Protein AF-D8G149-F1 (afdb_monomer_lite)

Foldseek 3Di:
DDDDDDDPDDDDPPDDPPPDPDDPDDDDDDDDDPPVVVVVLVVVCVVVVHDSVVVVLVVVQVVCVVVVHHSPD

pLDDT: mean 81.77, std 19.65, range [41.59, 98.31]

Secondary structure (DSSP, 8-state):
----------------------------------HHHHHHHHHHHHHTT--HHHHHHHHHHHHHHHTT-----

Radius of gyration: 27.24 Å; chains: 1; bounding box: 65×68×48 Å

Sequence (73 aa):
MSDLTLSKGTTVVQANSSATEAEPKRRGQTLRLDEGAWKQLKHLATDLGKPSHDLLIEAVNDLFKKYGKPPIA

Structure (mmCIF, N/CA/C/O backbone):
data_AF-D8G149-F1
#
_entry.id   AF-D8G149-F1
#
loop_
_atom_site.group_PDB
_atom_site.id
_atom_site.type_symbol
_atom_site.label_atom_id
_atom_site.label_alt_id
_atom_site.label_comp_id
_atom_site.label_asym_id
_atom_site.label_entity_id
_atom_site.label_seq_id
_atom_site.pdbx_PDB_ins_code
_atom_site.Cartn_x
_atom_site.Cartn_y
_atom_site.Cartn_z
_atom_site.occupancy
_atom_site.B_iso_or_equiv
_atom_site.auth_seq_id
_atom_site.auth_comp_id
_atom_site.auth_asym_id
_atom_site.auth_atom_id
_atom_site.pdbx_PDB_model_num
ATOM 1 N N . MET A 1 1 ? 48.827 54.219 36.791 1.00 45.91 1 MET A N 1
ATOM 2 C CA . MET A 1 1 ? 48.808 53.290 35.642 1.00 45.91 1 MET A CA 1
ATOM 3 C C . MET A 1 1 ? 48.345 51.940 36.158 1.00 45.91 1 MET A C 1
ATOM 5 O O . MET A 1 1 ? 48.750 51.607 37.265 1.00 45.91 1 MET A O 1
ATOM 9 N N . SER A 1 2 ? 47.527 51.235 35.365 1.00 43.44 2 SER A N 1
ATOM 10 C CA . SER A 1 2 ? 46.872 49.938 35.656 1.00 43.44 2 SER A CA 1
ATOM 11 C C . SER A 1 2 ? 45.577 50.087 36.475 1.00 43.44 2 SER A C 1
ATOM 13 O O . SER A 1 2 ? 45.559 50.834 37.442 1.00 43.44 2 SER A O 1
ATOM 15 N N . ASP A 1 3 ? 44.435 49.491 36.136 1.00 41.59 3 ASP A N 1
ATOM 16 C CA . ASP A 1 3 ? 44.174 48.281 35.352 1.00 41.59 3 ASP A CA 1
ATOM 17 C C . ASP A 1 3 ? 42.775 48.384 34.698 1.00 41.59 3 ASP A C 1
ATOM 19 O O . ASP A 1 3 ? 41.807 48.787 35.344 1.00 41.59 3 ASP A O 1
ATOM 23 N N . LEU A 1 4 ? 42.684 48.099 33.395 1.00 54.50 4 LEU A N 1
ATOM 24 C CA . LEU A 1 4 ? 41.463 48.191 32.590 1.00 54.50 4 LEU A CA 1
ATOM 25 C C . LEU A 1 4 ? 40.701 46.861 32.694 1.00 54.50 4 LEU A C 1
ATOM 27 O O . LEU A 1 4 ? 41.052 45.886 32.030 1.00 54.50 4 LEU A O 1
ATOM 31 N N . THR A 1 5 ? 39.650 46.809 33.512 1.00 55.38 5 THR A N 1
ATOM 32 C CA . THR A 1 5 ? 38.849 45.593 33.695 1.00 55.38 5 THR A CA 1
ATOM 33 C C . THR A 1 5 ? 37.926 45.354 32.494 1.00 55.38 5 THR A C 1
ATOM 35 O O . THR A 1 5 ? 36.911 46.018 32.283 1.00 55.38 5 THR A O 1
ATOM 38 N N . LEU A 1 6 ? 38.294 44.371 31.671 1.00 51.62 6 LEU A N 1
ATOM 39 C CA . LEU A 1 6 ? 37.536 43.925 30.504 1.00 51.62 6 LEU A CA 1
ATOM 40 C C . LEU A 1 6 ? 36.340 43.057 30.945 1.00 51.62 6 LEU A C 1
ATOM 42 O O . LEU A 1 6 ? 36.462 41.842 31.107 1.00 51.62 6 LEU A O 1
ATOM 46 N N . SER A 1 7 ? 35.168 43.671 31.134 1.00 52.69 7 SER A N 1
ATOM 47 C CA . SER A 1 7 ? 33.904 42.943 31.339 1.00 52.69 7 SER A CA 1
ATOM 48 C C . SER A 1 7 ? 33.471 42.239 30.049 1.00 52.69 7 SER A C 1
ATOM 50 O O . SER A 1 7 ? 32.886 42.846 29.153 1.00 52.69 7 SER A O 1
ATOM 52 N N . LYS A 1 8 ? 33.737 40.931 29.951 1.00 57.94 8 LYS A N 1
ATOM 53 C CA . LYS A 1 8 ? 33.123 40.045 28.950 1.00 57.94 8 LYS A CA 1
ATOM 54 C C . LYS A 1 8 ? 31.640 39.858 29.288 1.00 57.94 8 LYS A C 1
ATOM 56 O O . LYS A 1 8 ? 31.279 38.996 30.086 1.00 57.94 8 LYS A O 1
ATOM 61 N N . GLY A 1 9 ? 30.784 40.668 28.669 1.00 52.00 9 GLY A N 1
ATOM 62 C CA . GLY A 1 9 ? 29.340 40.456 28.667 1.00 52.00 9 GLY A CA 1
ATOM 63 C C . GLY A 1 9 ? 29.005 39.141 27.966 1.00 52.00 9 GLY A C 1
ATOM 64 O O . GLY A 1 9 ? 29.205 39.006 26.763 1.00 52.00 9 GLY A O 1
ATOM 65 N N . THR A 1 10 ? 28.523 38.158 28.723 1.00 54.78 10 THR A N 1
ATOM 66 C CA . THR A 1 10 ? 27.932 36.939 28.163 1.00 54.78 10 THR A CA 1
ATOM 67 C C . THR A 1 10 ? 26.458 37.220 27.911 1.00 54.78 10 THR A C 1
ATOM 69 O O . THR A 1 10 ? 25.661 37.267 28.844 1.00 54.78 10 THR A O 1
ATOM 72 N N . THR A 1 11 ? 26.089 37.449 26.654 1.00 55.28 11 THR A N 1
ATOM 73 C CA . THR A 1 11 ? 24.684 37.518 26.247 1.00 55.28 11 THR A CA 1
ATOM 74 C C . THR A 1 11 ? 24.127 36.098 26.230 1.00 55.28 11 THR A C 1
ATOM 76 O O . THR A 1 11 ? 24.469 35.297 25.362 1.00 55.28 11 THR A O 1
ATOM 79 N N . VAL A 1 12 ? 23.289 35.762 27.211 1.00 55.44 12 VAL A N 1
ATOM 80 C CA . VAL A 1 12 ? 22.530 34.507 27.215 1.00 55.44 12 VAL A CA 1
ATOM 81 C C . VAL A 1 12 ? 21.439 34.635 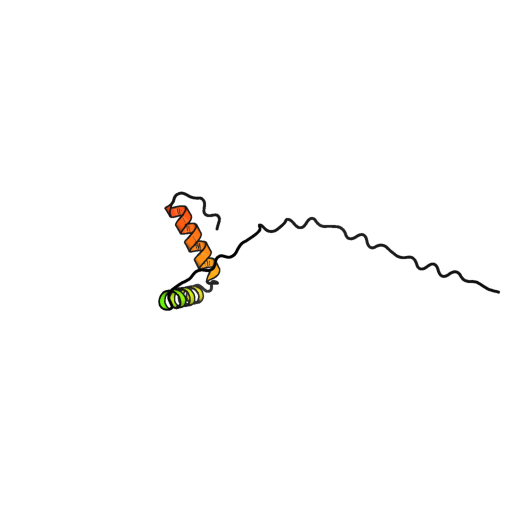26.156 1.00 55.44 12 VAL A C 1
ATOM 83 O O . VAL A 1 12 ? 20.455 35.345 26.349 1.00 55.44 12 VAL A O 1
ATOM 86 N N . VAL A 1 13 ? 21.629 33.984 25.010 1.00 60.28 13 VAL A N 1
ATOM 87 C CA . VAL A 1 13 ? 20.580 33.870 23.994 1.00 60.28 13 VAL A CA 1
ATOM 88 C C . VAL A 1 13 ? 19.542 32.888 24.530 1.00 60.28 13 VAL A C 1
ATOM 90 O O . VAL A 1 13 ? 19.748 31.675 24.530 1.00 60.28 13 VAL A O 1
ATOM 93 N N . GLN A 1 14 ? 18.445 33.435 25.047 1.00 55.00 14 GLN A N 1
ATOM 94 C CA . GLN A 1 14 ? 17.274 32.688 25.484 1.00 55.00 14 GLN A CA 1
ATOM 95 C C . GLN A 1 14 ? 16.652 32.000 24.264 1.00 55.00 14 GLN A C 1
ATOM 97 O O . GLN A 1 14 ? 16.025 32.642 23.422 1.00 55.00 14 GLN A O 1
ATOM 102 N N . ALA A 1 15 ? 16.868 30.691 24.144 1.00 53.25 15 ALA A N 1
ATOM 103 C CA . ALA A 1 15 ? 16.221 29.880 23.127 1.00 53.25 15 ALA A CA 1
ATOM 104 C C . ALA A 1 15 ? 14.714 29.833 23.422 1.00 53.25 15 ALA A C 1
ATOM 106 O O . ALA A 1 15 ? 14.279 29.236 24.407 1.00 53.25 15 ALA A O 1
ATOM 107 N N . ASN A 1 16 ? 13.918 30.486 22.575 1.00 50.75 16 ASN A N 1
ATOM 108 C CA . ASN A 1 16 ? 12.471 30.317 22.557 1.00 50.75 16 ASN A CA 1
ATOM 109 C C . ASN A 1 16 ? 12.157 28.869 22.158 1.00 50.75 16 ASN A C 1
ATOM 111 O O . ASN A 1 16 ? 12.257 28.500 20.987 1.00 50.75 16 ASN A O 1
ATOM 115 N N . SER A 1 17 ? 11.769 28.055 23.135 1.00 53.22 17 SER A N 1
ATOM 116 C CA . SER A 1 17 ? 11.207 26.725 22.914 1.00 53.22 17 SER A CA 1
ATOM 117 C C . S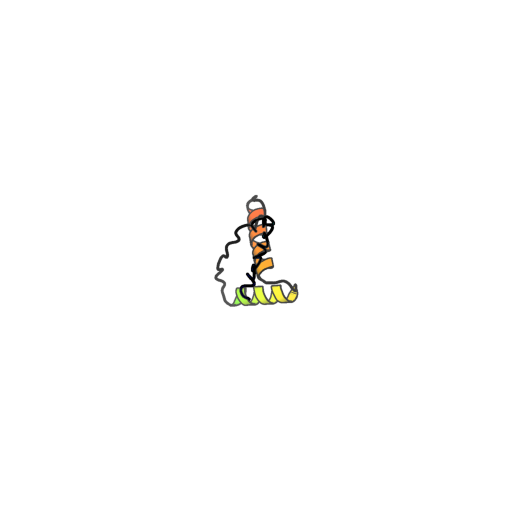ER A 1 17 ? 9.857 26.864 22.213 1.00 53.22 17 SER A C 1
ATOM 119 O O . SER A 1 17 ? 8.824 27.043 22.853 1.00 53.22 17 SER A O 1
ATOM 121 N N . SER A 1 18 ? 9.864 26.802 20.883 1.00 49.94 18 SER A N 1
ATOM 122 C CA . SER A 1 18 ? 8.646 26.535 20.121 1.00 49.94 18 SER A CA 1
ATOM 123 C C . SER A 1 18 ? 8.268 25.085 20.401 1.00 49.94 18 SER A C 1
ATOM 125 O O . SER A 1 18 ? 9.061 24.184 20.138 1.00 49.94 18 SER A O 1
ATOM 127 N N . ALA A 1 19 ? 7.110 24.872 21.024 1.00 49.84 19 ALA A N 1
ATOM 128 C CA . ALA A 1 19 ? 6.593 23.549 21.328 1.00 49.84 19 ALA A CA 1
ATOM 129 C C . ALA A 1 19 ? 6.453 22.749 20.026 1.00 49.84 19 ALA A C 1
ATOM 131 O O . ALA A 1 19 ? 5.549 22.989 19.230 1.00 49.84 19 ALA A O 1
ATOM 132 N N . THR A 1 20 ? 7.380 21.822 19.799 1.00 56.78 20 THR A N 1
ATOM 133 C CA . THR A 1 20 ? 7.273 20.814 18.752 1.00 56.78 20 THR A CA 1
ATOM 134 C C . THR A 1 20 ? 6.075 19.938 19.105 1.00 56.78 20 THR A C 1
ATOM 136 O O . THR A 1 20 ? 6.161 19.134 20.034 1.00 56.78 20 THR A O 1
ATOM 139 N N . GLU A 1 21 ? 4.945 20.111 18.413 1.00 60.53 21 GLU A N 1
ATOM 140 C CA . GLU A 1 21 ? 3.885 19.102 18.403 1.00 60.53 21 GLU A CA 1
ATOM 141 C C . GLU A 1 21 ? 4.545 17.769 18.048 1.00 60.53 21 GLU A C 1
ATOM 143 O O . GLU A 1 21 ? 5.145 17.610 16.984 1.00 60.53 21 GLU A O 1
ATOM 148 N N . ALA A 1 22 ? 4.549 16.846 19.006 1.00 61.09 22 ALA A N 1
ATOM 149 C CA . ALA A 1 22 ? 5.213 15.571 18.840 1.00 61.09 22 ALA A CA 1
ATOM 150 C C . ALA A 1 22 ? 4.508 14.809 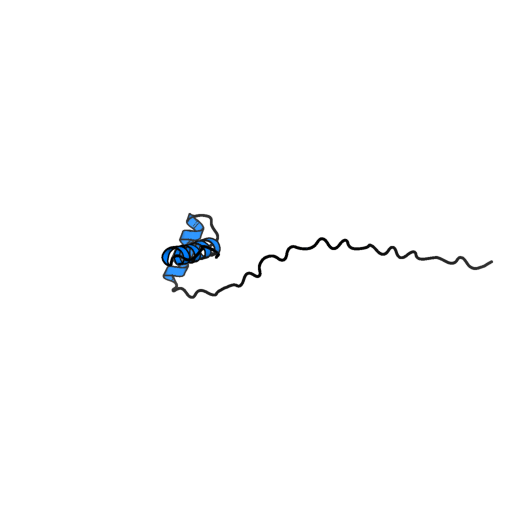17.713 1.00 61.09 22 ALA A C 1
ATOM 152 O O . ALA A 1 22 ? 3.357 14.400 17.873 1.00 61.09 22 ALA A O 1
ATOM 153 N N . GLU A 1 23 ? 5.199 14.621 16.582 1.00 66.38 23 GLU A N 1
ATOM 154 C CA . GLU A 1 23 ? 4.738 13.738 15.511 1.00 66.38 23 GLU A CA 1
ATOM 155 C C . GLU A 1 23 ? 4.278 12.403 16.124 1.00 66.38 23 GLU A C 1
ATOM 157 O O . GLU A 1 23 ? 4.977 11.845 16.986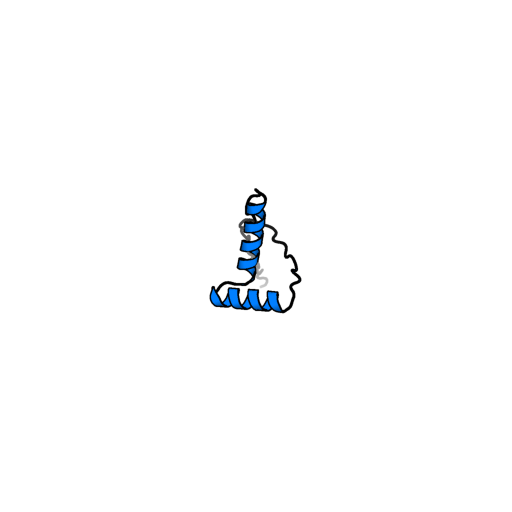 1.00 66.38 23 GLU A O 1
ATOM 162 N N . PRO A 1 24 ? 3.109 11.875 15.718 1.00 73.44 24 PRO A N 1
ATOM 163 C CA . PRO A 1 24 ? 2.592 10.634 16.269 1.00 73.44 24 PRO A CA 1
ATOM 164 C C . PRO A 1 24 ? 3.645 9.537 16.120 1.00 73.44 24 PRO A C 1
ATOM 166 O O . PRO A 1 24 ? 4.262 9.379 15.066 1.00 73.44 24 PRO A O 1
ATOM 169 N N . LYS A 1 25 ? 3.876 8.779 17.196 1.00 83.06 25 LYS A N 1
ATOM 170 C CA . LYS A 1 25 ? 4.927 7.757 17.254 1.00 83.06 25 LYS A CA 1
ATOM 171 C C . LYS A 1 25 ? 4.625 6.618 16.273 1.00 83.06 25 LYS A C 1
ATOM 173 O O . LYS A 1 25 ? 4.016 5.617 16.649 1.00 83.06 25 LYS A O 1
ATOM 178 N N . ARG A 1 26 ? 5.072 6.759 15.024 1.00 81.94 26 ARG A N 1
ATOM 179 C CA . ARG A 1 26 ? 4.951 5.733 13.981 1.00 81.94 26 ARG A CA 1
ATOM 180 C C . ARG A 1 26 ? 5.881 4.561 14.303 1.00 81.94 26 ARG A C 1
ATOM 182 O O . ARG A 1 26 ? 7.030 4.752 14.699 1.00 81.94 26 ARG A O 1
ATOM 189 N N . ARG A 1 27 ? 5.382 3.333 14.151 1.00 87.25 27 ARG A N 1
ATOM 190 C CA . ARG A 1 27 ? 6.174 2.101 14.283 1.00 87.25 27 ARG A CA 1
ATOM 191 C C . ARG A 1 27 ? 6.142 1.352 12.960 1.00 87.25 27 ARG A C 1
ATOM 193 O O . ARG A 1 27 ? 5.088 1.238 12.349 1.00 87.25 27 ARG A O 1
ATOM 200 N N . GLY A 1 28 ? 7.295 0.840 12.540 1.00 87.94 28 GLY A N 1
ATOM 201 C CA . GLY A 1 28 ? 7.396 0.007 11.346 1.00 87.94 28 GLY A CA 1
ATOM 202 C C . GLY A 1 28 ? 6.987 -1.438 11.622 1.00 87.94 28 GLY A C 1
ATOM 203 O O . GLY A 1 28 ? 7.203 -1.957 12.718 1.00 87.94 28 GLY A O 1
ATOM 204 N N . GLN A 1 29 ? 6.453 -2.101 10.600 1.00 87.69 29 GLN A N 1
ATOM 205 C CA . GLN A 1 29 ? 6.227 -3.541 10.585 1.00 87.69 29 GLN A CA 1
ATOM 206 C C . GLN A 1 29 ? 6.987 -4.154 9.409 1.00 87.69 29 GLN A C 1
ATOM 208 O O . GLN A 1 29 ? 6.958 -3.633 8.298 1.00 87.69 29 GLN A O 1
ATOM 213 N N . THR A 1 30 ? 7.687 -5.263 9.654 1.00 91.50 30 THR A N 1
ATOM 214 C CA . THR A 1 30 ? 8.348 -6.020 8.583 1.00 91.50 30 THR A CA 1
ATOM 215 C C . THR A 1 30 ? 7.350 -6.987 7.958 1.00 91.50 30 THR A C 1
ATOM 217 O O . THR A 1 30 ? 6.774 -7.814 8.664 1.00 91.50 30 THR A O 1
ATOM 220 N N . LEU A 1 31 ? 7.174 -6.906 6.639 1.00 91.38 31 LEU A N 1
ATOM 221 C CA . LEU A 1 31 ? 6.343 -7.820 5.861 1.00 91.38 31 LEU A CA 1
ATOM 222 C C . LEU A 1 31 ? 7.233 -8.831 5.132 1.00 91.38 31 LEU A C 1
ATOM 224 O O . LEU A 1 31 ? 8.195 -8.449 4.467 1.00 91.38 31 LEU A O 1
ATOM 228 N N . ARG A 1 32 ? 6.913 -10.120 5.260 1.00 94.69 32 ARG A N 1
ATOM 229 C CA . ARG A 1 32 ? 7.571 -11.194 4.509 1.00 94.69 32 ARG A CA 1
ATOM 230 C C . ARG A 1 32 ? 6.670 -11.579 3.345 1.00 94.69 32 ARG A C 1
ATOM 232 O O . ARG A 1 32 ? 5.568 -12.066 3.568 1.00 94.69 32 ARG A O 1
ATOM 239 N N . LEU A 1 33 ? 7.150 -11.331 2.135 1.00 94.06 33 LEU A N 1
ATOM 240 C CA . LEU A 1 33 ? 6.501 -11.707 0.884 1.00 94.06 33 LEU A CA 1
ATOM 241 C C . LEU A 1 33 ? 7.362 -12.757 0.186 1.00 94.06 33 LEU A C 1
ATOM 243 O O . LEU A 1 33 ? 8.583 -12.771 0.368 1.00 94.06 33 LEU A O 1
ATOM 247 N N . ASP A 1 34 ? 6.742 -13.618 -0.614 1.00 97.38 34 ASP A N 1
ATOM 248 C CA . ASP A 1 34 ? 7.494 -14.382 -1.602 1.00 97.38 34 ASP A CA 1
ATOM 249 C C . ASP A 1 34 ? 8.091 -13.437 -2.662 1.00 97.38 34 ASP A C 1
ATOM 251 O O . ASP A 1 34 ? 7.706 -12.269 -2.797 1.00 97.38 34 ASP A O 1
ATOM 255 N N . GLU A 1 35 ? 9.056 -13.944 -3.424 1.00 97.19 35 GLU A N 1
ATOM 256 C CA . GLU A 1 35 ? 9.769 -13.146 -4.420 1.00 97.19 35 GLU A CA 1
ATOM 257 C C . GLU A 1 35 ? 8.839 -12.597 -5.518 1.00 97.19 35 GLU A C 1
ATOM 259 O O . GLU A 1 35 ? 9.033 -11.473 -5.988 1.00 97.19 35 GLU A O 1
ATOM 264 N N . GLY A 1 36 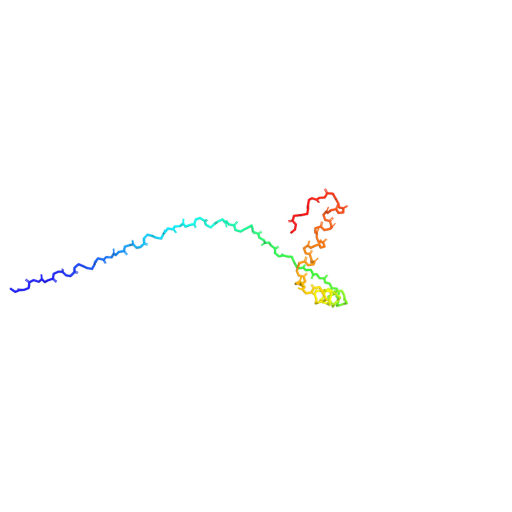? 7.816 -13.363 -5.910 1.00 98.12 36 GLY A N 1
ATOM 265 C CA . GLY A 1 36 ? 6.845 -12.967 -6.924 1.00 98.12 36 GLY A CA 1
ATOM 266 C C . GLY A 1 36 ? 5.998 -11.790 -6.452 1.00 98.12 36 GLY A C 1
ATOM 267 O O . GLY A 1 36 ? 5.950 -10.761 -7.130 1.00 98.12 36 GLY A O 1
ATOM 268 N N . ALA A 1 37 ? 5.410 -11.899 -5.260 1.00 97.12 37 ALA A N 1
ATOM 269 C CA . ALA A 1 37 ? 4.630 -10.819 -4.659 1.00 97.12 37 ALA A CA 1
ATOM 270 C C . ALA A 1 37 ? 5.475 -9.557 -4.418 1.00 97.12 37 ALA A C 1
ATOM 272 O O . ALA A 1 37 ? 5.014 -8.443 -4.673 1.00 97.12 37 ALA A O 1
ATOM 273 N N . TRP A 1 38 ? 6.736 -9.707 -3.992 1.00 96.81 38 TRP A N 1
ATOM 274 C CA . TRP A 1 38 ? 7.650 -8.572 -3.836 1.00 96.81 38 TRP A CA 1
ATOM 275 C C . TRP A 1 38 ? 7.887 -7.833 -5.160 1.00 96.81 38 TRP A C 1
ATOM 277 O O . TRP A 1 38 ? 7.789 -6.605 -5.210 1.00 96.81 38 TRP A O 1
ATOM 287 N N . LYS A 1 39 ? 8.162 -8.568 -6.247 1.00 97.81 39 LYS A N 1
ATOM 288 C CA . LYS A 1 39 ? 8.345 -7.984 -7.585 1.00 97.81 39 LYS A CA 1
ATOM 289 C C . LYS A 1 39 ? 7.072 -7.308 -8.080 1.00 97.81 39 LYS A C 1
ATOM 291 O O . LYS A 1 39 ? 7.143 -6.193 -8.585 1.00 97.81 39 LYS A O 1
ATOM 296 N N . GLN A 1 40 ? 5.915 -7.942 -7.905 1.00 98.06 40 GLN A N 1
ATOM 297 C CA . GLN A 1 40 ? 4.627 -7.361 -8.293 1.00 98.06 40 GLN A CA 1
ATOM 298 C C . GLN A 1 40 ? 4.346 -6.048 -7.558 1.00 98.06 40 GLN A C 1
ATOM 300 O O . GLN A 1 40 ? 4.002 -5.062 -8.203 1.00 98.06 40 GLN A O 1
ATOM 305 N N . LEU A 1 41 ? 4.571 -5.993 -6.241 1.00 97.50 41 LEU A N 1
ATOM 306 C CA . LEU A 1 41 ? 4.415 -4.760 -5.464 1.00 97.50 41 LEU A CA 1
ATOM 307 C C . LEU A 1 41 ? 5.345 -3.647 -5.968 1.00 97.50 41 LEU A C 1
ATOM 309 O O . LEU A 1 41 ? 4.957 -2.481 -6.002 1.00 97.50 41 LEU A O 1
ATOM 313 N N . LYS A 1 42 ? 6.580 -3.993 -6.353 1.00 97.19 42 LYS A N 1
ATOM 314 C CA . LYS A 1 42 ? 7.544 -3.025 -6.891 1.00 97.19 42 LYS A CA 1
ATOM 315 C C . LYS A 1 42 ? 7.130 -2.493 -8.255 1.00 97.19 42 LYS A C 1
ATOM 317 O O . LYS A 1 42 ? 7.159 -1.282 -8.428 1.00 97.19 42 LYS A O 1
ATOM 322 N N . HIS A 1 43 ? 6.708 -3.360 -9.172 1.00 98.31 43 HIS A N 1
ATOM 323 C CA . HIS A 1 43 ? 6.202 -2.923 -10.472 1.00 98.31 43 HIS A CA 1
ATOM 324 C C . HIS A 1 43 ? 4.974 -2.029 -10.311 1.00 98.31 43 HIS A C 1
ATOM 326 O O . HIS A 1 43 ? 4.971 -0.926 -10.837 1.00 98.31 43 HIS A O 1
ATOM 332 N N . LEU A 1 44 ? 4.009 -2.426 -9.477 1.00 98.00 44 LEU A N 1
ATOM 333 C CA . LEU A 1 44 ? 2.818 -1.617 -9.216 1.00 98.00 44 LEU A CA 1
ATOM 334 C C . LEU A 1 44 ? 3.166 -0.237 -8.636 1.00 98.00 44 LEU A C 1
ATOM 336 O O . LEU A 1 44 ? 2.596 0.775 -9.033 1.00 98.00 44 LEU A O 1
ATOM 340 N N . ALA A 1 45 ? 4.124 -0.184 -7.708 1.00 97.94 45 ALA A N 1
ATOM 341 C CA . ALA A 1 45 ? 4.630 1.072 -7.161 1.00 97.94 45 ALA A CA 1
ATOM 342 C C . ALA A 1 45 ? 5.240 1.967 -8.256 1.00 97.94 45 ALA A C 1
ATOM 344 O O . ALA A 1 45 ? 4.956 3.164 -8.302 1.00 97.94 45 ALA A O 1
ATOM 345 N N . THR A 1 46 ? 6.030 1.386 -9.164 1.00 98.06 46 THR A N 1
ATOM 346 C CA . THR A 1 46 ? 6.611 2.094 -10.311 1.00 98.06 46 THR A CA 1
ATOM 347 C C . THR A 1 46 ? 5.543 2.586 -11.285 1.00 98.06 46 THR A C 1
ATOM 349 O O . THR A 1 46 ? 5.566 3.763 -11.637 1.00 98.06 46 THR A O 1
ATOM 352 N N . ASP A 1 47 ? 4.590 1.735 -11.664 1.00 98.00 47 ASP A N 1
ATOM 353 C CA . ASP A 1 47 ? 3.516 2.062 -12.610 1.00 98.00 47 ASP A CA 1
ATOM 354 C C . ASP A 1 47 ? 2.648 3.223 -12.103 1.00 98.00 47 ASP A C 1
ATOM 356 O O . ASP A 1 47 ? 2.233 4.088 -12.872 1.00 98.00 47 ASP A O 1
ATOM 360 N N . LEU A 1 48 ? 2.408 3.269 -10.789 1.00 97.12 48 LEU A N 1
ATOM 361 C CA . LEU A 1 48 ? 1.624 4.319 -10.139 1.00 97.12 48 LEU A CA 1
ATOM 362 C C . LEU A 1 48 ? 2.449 5.556 -9.754 1.00 97.12 48 LEU A C 1
ATOM 364 O O . LEU A 1 48 ? 1.874 6.540 -9.291 1.00 97.12 48 LEU A O 1
ATOM 368 N N . GLY A 1 49 ? 3.779 5.512 -9.890 1.00 97.19 49 GLY A N 1
ATOM 369 C CA . GLY A 1 49 ? 4.669 6.580 -9.430 1.00 97.19 49 GLY A CA 1
ATOM 370 C C . GLY A 1 49 ? 4.599 6.826 -7.917 1.00 97.19 49 GLY A C 1
ATOM 371 O O . GLY A 1 49 ? 4.805 7.951 -7.466 1.00 97.19 49 GLY A O 1
ATOM 372 N N . LYS A 1 50 ? 4.283 5.791 -7.128 1.00 96.00 50 LYS A N 1
ATOM 373 C CA . LYS A 1 50 ? 4.108 5.866 -5.669 1.00 96.00 50 LYS A CA 1
ATOM 374 C C . LYS A 1 50 ? 5.155 5.022 -4.944 1.00 96.00 50 LYS A C 1
ATOM 376 O O . LYS A 1 50 ? 5.580 3.988 -5.459 1.00 96.00 50 LYS A O 1
ATOM 381 N N . PRO A 1 51 ? 5.566 5.385 -3.721 1.00 96.12 51 PRO A N 1
ATOM 382 C CA . PRO A 1 51 ? 6.398 4.500 -2.921 1.00 96.12 51 PRO A CA 1
ATOM 383 C C . PRO A 1 51 ? 5.602 3.245 -2.532 1.00 96.12 51 PRO A C 1
ATOM 385 O O . PRO A 1 51 ? 4.422 3.313 -2.196 1.00 96.12 51 PRO A O 1
ATOM 388 N N . SER A 1 52 ? 6.263 2.081 -2.501 1.00 94.94 52 SER A N 1
ATOM 389 C CA . SER A 1 52 ? 5.617 0.817 -2.099 1.00 94.94 52 SER A CA 1
ATOM 390 C C . SER A 1 52 ? 4.984 0.890 -0.703 1.00 94.94 52 SER A C 1
ATOM 392 O O . SER A 1 52 ? 4.056 0.146 -0.414 1.00 94.94 52 SER A O 1
ATOM 394 N N . HIS A 1 53 ? 5.498 1.765 0.165 1.00 93.31 53 HIS A N 1
ATOM 395 C CA . HIS A 1 53 ? 4.970 1.970 1.509 1.00 93.31 53 HIS A CA 1
ATOM 396 C C . HIS A 1 53 ? 3.536 2.517 1.498 1.00 93.31 53 HIS A C 1
ATOM 398 O O . HIS A 1 53 ? 2.708 2.017 2.252 1.00 93.31 53 HIS A O 1
ATOM 404 N N . ASP A 1 54 ? 3.213 3.447 0.598 1.00 95.19 54 ASP A N 1
ATOM 405 C CA . ASP A 1 54 ? 1.869 4.030 0.509 1.00 95.19 54 ASP A CA 1
ATOM 406 C C . ASP A 1 54 ? 0.841 2.987 0.065 1.00 95.19 54 ASP A C 1
ATOM 408 O O . ASP A 1 54 ? -0.267 2.947 0.589 1.00 95.19 54 ASP A O 1
ATOM 412 N N . LEU A 1 55 ? 1.234 2.077 -0.833 1.00 96.31 55 LEU A N 1
ATOM 413 C CA . LEU A 1 55 ? 0.392 0.947 -1.242 1.00 96.31 55 LEU A CA 1
ATOM 414 C C . LEU A 1 55 ? 0.132 -0.025 -0.084 1.00 96.31 55 LEU A C 1
ATOM 416 O O . LEU A 1 55 ? -0.945 -0.606 0.019 1.00 96.31 55 LEU A O 1
ATOM 420 N N . LEU A 1 56 ? 1.110 -0.207 0.806 1.00 95.75 56 LEU A N 1
ATOM 421 C CA . LEU A 1 56 ? 0.931 -1.027 2.004 1.00 95.75 56 LEU A CA 1
ATOM 422 C C . LEU A 1 56 ? -0.001 -0.344 3.010 1.00 95.75 56 LEU A C 1
ATOM 424 O O . LEU A 1 56 ? -0.850 -1.019 3.586 1.00 95.75 56 LEU A O 1
ATOM 428 N N . ILE A 1 57 ? 0.116 0.974 3.195 1.00 95.44 57 ILE A N 1
ATOM 429 C CA . ILE A 1 57 ? -0.815 1.757 4.022 1.00 95.44 57 ILE A CA 1
ATOM 430 C C . ILE A 1 57 ? -2.239 1.645 3.461 1.00 95.44 57 ILE A C 1
ATOM 432 O O . ILE A 1 57 ? -3.181 1.385 4.210 1.00 95.44 57 ILE A O 1
ATOM 436 N N . GLU A 1 58 ? -2.395 1.773 2.142 1.00 96.19 58 GLU A N 1
ATOM 437 C CA . GLU A 1 58 ? -3.671 1.594 1.444 1.00 96.19 58 GLU A CA 1
ATOM 438 C C . GLU A 1 58 ? -4.261 0.203 1.714 1.00 96.19 58 GLU A C 1
ATOM 440 O O . GLU A 1 58 ? -5.390 0.096 2.195 1.00 96.19 58 GLU A O 1
ATOM 445 N N . ALA A 1 59 ? -3.467 -0.857 1.535 1.00 95.94 59 ALA A N 1
ATOM 446 C CA . ALA A 1 59 ? -3.893 -2.230 1.790 1.00 95.94 59 ALA A CA 1
ATOM 447 C C . ALA A 1 59 ? -4.313 -2.472 3.254 1.00 95.94 59 ALA A C 1
ATOM 449 O O . ALA A 1 59 ? -5.292 -3.178 3.509 1.00 95.94 59 ALA A O 1
ATOM 450 N N . VAL A 1 60 ? -3.609 -1.885 4.230 1.00 96.38 60 VAL A N 1
ATOM 451 C CA . VAL A 1 60 ? -3.984 -1.986 5.654 1.00 96.38 60 VAL A CA 1
ATOM 452 C C . VAL A 1 60 ? -5.291 -1.239 5.926 1.00 96.38 60 VAL A C 1
ATOM 454 O O . VAL A 1 60 ? -6.168 -1.761 6.617 1.00 96.38 60 VAL A O 1
ATOM 457 N N . ASN A 1 61 ? -5.464 -0.047 5.357 1.00 97.44 61 ASN A N 1
ATOM 458 C CA . ASN A 1 61 ? -6.699 0.718 5.500 1.00 97.44 61 ASN A CA 1
ATOM 459 C C . ASN A 1 61 ? -7.896 0.003 4.858 1.00 97.44 61 ASN A C 1
ATOM 461 O O . ASN A 1 61 ? -8.983 -0.019 5.439 1.00 97.44 61 ASN A O 1
ATOM 465 N N . ASP A 1 62 ? -7.707 -0.646 3.712 1.00 97.62 62 ASP A N 1
ATOM 466 C CA . ASP A 1 62 ? -8.748 -1.453 3.074 1.00 97.62 62 ASP A CA 1
ATOM 467 C C . ASP A 1 62 ? -9.076 -2.718 3.871 1.00 97.62 62 ASP A C 1
ATOM 469 O O . ASP A 1 62 ? -10.247 -3.103 3.973 1.00 97.62 62 ASP A O 1
ATOM 473 N N . LEU A 1 63 ? -8.082 -3.313 4.537 1.00 97.56 63 LEU A N 1
ATOM 474 C CA . LEU A 1 63 ? -8.316 -4.376 5.510 1.00 97.56 63 LEU A CA 1
ATOM 475 C C . LEU A 1 63 ? -9.189 -3.873 6.668 1.00 97.56 63 LEU A C 1
ATOM 477 O O . LEU A 1 63 ? -10.158 -4.537 7.030 1.00 97.56 63 LEU A O 1
ATOM 481 N N . PHE A 1 64 ? -8.912 -2.694 7.230 1.00 97.94 64 PHE A N 1
ATOM 482 C CA . PHE A 1 64 ? -9.746 -2.118 8.289 1.00 97.94 64 PHE A CA 1
ATOM 483 C C . PHE A 1 64 ? -11.184 -1.888 7.832 1.00 97.94 64 PHE A C 1
ATOM 485 O O . PHE A 1 64 ? -12.104 -2.355 8.509 1.00 97.94 64 PHE A O 1
ATOM 492 N N . LYS A 1 65 ? -11.388 -1.286 6.655 1.00 97.75 65 LYS A N 1
ATOM 493 C CA . LYS A 1 65 ? -12.726 -1.096 6.075 1.00 97.75 65 LYS A CA 1
ATOM 494 C C . LYS A 1 65 ? -13.473 -2.421 5.922 1.00 97.75 65 LYS A C 1
ATOM 496 O O . LYS A 1 65 ? -14.629 -2.513 6.329 1.00 97.75 65 LYS A O 1
ATOM 501 N N . LYS A 1 66 ? -12.808 -3.467 5.412 1.00 97.88 66 LYS A N 1
ATOM 502 C CA . LYS A 1 66 ? -13.385 -4.814 5.248 1.00 97.88 66 LYS A CA 1
ATOM 503 C C . LYS A 1 66 ? -13.923 -5.396 6.560 1.00 97.88 66 LYS A C 1
ATOM 505 O O . LYS A 1 66 ? -14.898 -6.139 6.539 1.00 97.88 66 LYS A O 1
ATOM 510 N N . TYR A 1 67 ? -13.310 -5.051 7.691 1.00 98.06 67 TYR A N 1
ATOM 511 C CA . TYR A 1 67 ? -13.723 -5.494 9.026 1.00 98.06 67 TYR A CA 1
ATOM 512 C C . TYR A 1 67 ? -14.505 -4.432 9.822 1.00 98.06 67 TYR A C 1
ATOM 514 O O . TYR A 1 67 ? -14.666 -4.582 11.034 1.00 98.06 67 TYR A O 1
ATOM 522 N N . GLY A 1 68 ? -14.983 -3.359 9.180 1.00 96.75 68 GLY A N 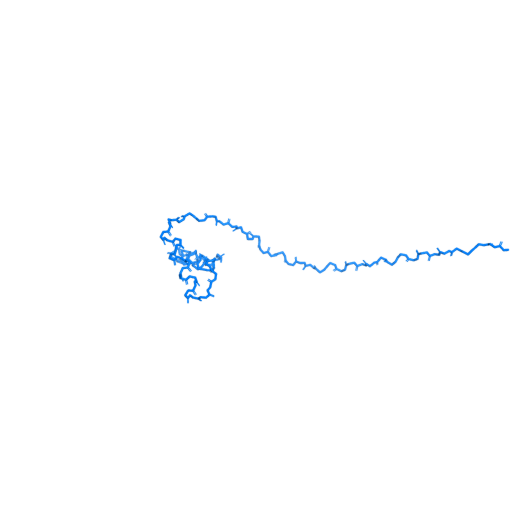1
ATOM 523 C CA . GLY A 1 68 ? -15.765 -2.304 9.839 1.00 96.75 68 GLY A CA 1
ATOM 524 C C . GLY A 1 68 ? -14.966 -1.461 10.841 1.00 96.75 68 GLY A C 1
ATOM 525 O O . GLY A 1 68 ? -15.536 -0.900 11.775 1.00 96.75 68 GLY A O 1
ATOM 526 N N . LYS A 1 69 ? -13.641 -1.396 10.684 1.00 96.75 69 LYS A N 1
ATOM 527 C CA . LYS A 1 69 ? -12.730 -0.587 11.502 1.00 96.75 69 LYS A CA 1
ATOM 528 C C . LYS A 1 69 ? -12.373 0.722 10.782 1.00 96.75 69 LYS A C 1
ATOM 530 O O . LYS A 1 69 ? -12.358 0.750 9.550 1.00 96.75 69 LYS A O 1
ATOM 535 N N . PRO A 1 70 ? -12.064 1.802 11.523 1.00 94.62 70 PRO A N 1
ATOM 536 C CA . PRO A 1 70 ? -11.656 3.063 10.915 1.00 94.62 70 PRO A CA 1
ATOM 537 C C . PRO A 1 70 ? -10.288 2.923 10.208 1.00 94.62 70 PRO A C 1
ATOM 539 O O . PRO A 1 70 ? -9.404 2.248 10.742 1.00 94.62 70 PRO A O 1
ATOM 542 N N . PRO A 1 71 ? -10.091 3.554 9.034 1.00 94.81 71 PRO A N 1
ATOM 543 C CA . PRO A 1 71 ? -8.839 3.502 8.280 1.00 94.81 71 PRO A CA 1
ATOM 544 C C . PRO A 1 71 ? -7.801 4.471 8.873 1.00 94.81 71 PRO A C 1
ATOM 546 O O . PRO A 1 71 ? -7.714 5.625 8.464 1.00 94.81 71 PRO A O 1
ATOM 549 N N . ILE A 1 72 ? -7.064 4.011 9.886 1.00 92.44 72 ILE A N 1
ATOM 550 C CA . ILE A 1 72 ? -6.100 4.815 10.665 1.00 92.44 72 ILE A CA 1
ATOM 551 C C . ILE A 1 72 ? -4.639 4.372 10.484 1.00 92.44 72 ILE A C 1
ATOM 553 O O . ILE A 1 72 ? -3.813 4.644 11.357 1.00 92.44 72 ILE A O 1
ATOM 557 N N . ALA A 1 73 ? -4.345 3.619 9.422 1.00 85.38 73 ALA A N 1
ATOM 558 C CA . ALA A 1 73 ? -2.982 3.203 9.091 1.00 85.38 73 ALA A CA 1
ATOM 559 C C . ALA A 1 73 ? -2.147 4.370 8.557 1.00 85.38 73 ALA A C 1
ATOM 561 O O . ALA A 1 73 ? -2.721 5.198 7.810 1.00 85.38 73 ALA A O 1
#